Protein AF-A0A9D6HRS3-F1 (afdb_monomer_lite)

pLDDT: mean 89.1, std 8.34, range [41.69, 95.25]

Foldseek 3Di:
DLLLVLQPDDVLLVVCLVQDALVLDPDPLSSVSNNCSNPDDRDHLVVQCVVCVVPVVNNVVSVVSNVVCVVPDCSVVVSVVVSVVSNVVVLVVVLVVLVVQLVVCVVVVVPVSNVVSVVVNVVSVVVVVVVVPVD

Sequence (135 aa):
MILGLLFEGDDFTNDARDQVGPGDFRNPVIRGLVKSIFESPVMSVQQWMNRFGEDPEAVKMISLACAEVDGMTDKKRVFSDCLLVMKRSRLKSEREGIRSQIVHAEREGDRNRISQLLYDLTELNKREKETHEKK

Radius of gyration: 18.78 Å; chains: 1; bounding box: 49×23×48 Å

Secondary structure (DSSP, 8-state):
-HHHHHHH-HHHHHHHHTT--GGG--SHHHHHHHHHHHHSPP--HHHHHHHTTT-HHHHHHHHHHHHHHTT-S-HHHHHHHHHHHHHHHHHHHHHHHHHHHHHHHHHHT-HHHHHHHHHHHHHHHHHHHHHHH--

Structure (mmCIF, N/CA/C/O backbone):
data_AF-A0A9D6HRS3-F1
#
_entry.id   AF-A0A9D6HRS3-F1
#
loop_
_atom_site.group_PDB
_atom_site.id
_atom_site.type_symbol
_atom_site.label_atom_id
_atom_site.label_alt_id
_atom_site.label_comp_id
_atom_site.label_asym_id
_atom_site.label_entity_id
_atom_site.label_seq_id
_atom_site.pdbx_PDB_ins_code
_atom_site.Cartn_x
_atom_site.Cartn_y
_atom_site.Cartn_z
_atom_site.occupancy
_atom_site.B_iso_or_equiv
_atom_site.auth_seq_id
_atom_site.auth_comp_id
_atom_site.auth_asym_id
_atom_site.auth_atom_id
_atom_site.pdbx_PDB_model_num
ATOM 1 N N . MET A 1 1 ? 9.067 6.261 -4.602 1.00 80.38 1 MET A N 1
ATOM 2 C CA . MET A 1 1 ? 10.060 5.283 -4.119 1.00 80.38 1 MET A CA 1
ATOM 3 C C . MET A 1 1 ? 9.553 3.851 -4.253 1.00 80.38 1 MET A C 1
ATOM 5 O O . MET A 1 1 ? 10.005 3.178 -5.165 1.00 80.38 1 MET A O 1
ATOM 9 N N . ILE A 1 2 ? 8.571 3.387 -3.457 1.00 90.31 2 ILE A N 1
ATOM 10 C CA . ILE A 1 2 ? 8.073 1.995 -3.581 1.00 90.31 2 ILE A CA 1
ATOM 11 C C . ILE A 1 2 ? 7.542 1.667 -4.985 1.00 90.31 2 ILE A C 1
ATOM 13 O O . ILE A 1 2 ? 7.797 0.585 -5.489 1.00 90.31 2 ILE A O 1
ATOM 17 N N . LEU A 1 3 ? 6.881 2.622 -5.650 1.00 91.75 3 LEU A N 1
ATOM 18 C CA . LEU A 1 3 ? 6.351 2.435 -7.003 1.00 91.75 3 LEU A CA 1
ATOM 19 C C . LEU A 1 3 ? 7.446 2.073 -8.024 1.00 91.75 3 LEU A C 1
ATOM 21 O O . LEU A 1 3 ? 7.203 1.238 -8.882 1.00 91.75 3 LEU A O 1
ATOM 25 N N . GLY A 1 4 ? 8.647 2.647 -7.910 1.00 92.00 4 GLY A N 1
ATOM 26 C CA . GLY A 1 4 ? 9.765 2.323 -8.802 1.00 92.00 4 GLY A CA 1
ATOM 27 C C . GLY A 1 4 ? 10.266 0.900 -8.585 1.00 92.00 4 GLY A C 1
ATOM 28 O O . GLY A 1 4 ? 10.506 0.177 -9.542 1.00 92.00 4 GLY A O 1
ATOM 29 N N . LEU A 1 5 ? 10.321 0.467 -7.322 1.00 91.88 5 LEU A N 1
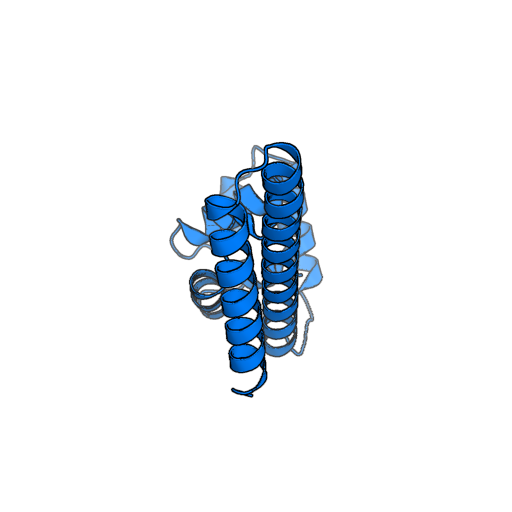ATOM 30 C CA . LEU A 1 5 ? 10.724 -0.892 -6.949 1.00 91.88 5 LEU A CA 1
ATOM 31 C C . LEU A 1 5 ? 9.735 -1.941 -7.475 1.00 91.88 5 LEU A C 1
ATOM 33 O O . LEU A 1 5 ? 10.154 -3.011 -7.898 1.00 91.88 5 LEU A O 1
ATOM 37 N N . LEU A 1 6 ? 8.438 -1.616 -7.521 1.00 92.19 6 LEU A N 1
ATOM 38 C CA . LEU A 1 6 ? 7.417 -2.478 -8.129 1.00 92.19 6 LEU A CA 1
ATOM 39 C C . LEU A 1 6 ? 7.582 -2.620 -9.652 1.00 92.19 6 LEU A C 1
ATOM 41 O O . LEU A 1 6 ? 7.150 -3.614 -10.222 1.00 92.19 6 LEU A O 1
ATOM 45 N N . PHE A 1 7 ? 8.201 -1.647 -10.321 1.00 90.00 7 PHE A N 1
ATOM 46 C CA . PHE A 1 7 ? 8.453 -1.721 -11.760 1.00 90.00 7 PHE A CA 1
ATOM 47 C C . PHE A 1 7 ? 9.754 -2.447 -12.132 1.00 90.00 7 PHE A C 1
ATOM 49 O O . PHE A 1 7 ? 9.916 -2.816 -13.293 1.00 90.00 7 PHE A O 1
ATOM 56 N N . GLU A 1 8 ? 10.679 -2.656 -11.188 1.00 82.44 8 GLU A N 1
ATOM 57 C CA . GLU A 1 8 ? 11.974 -3.290 -11.473 1.00 82.44 8 GLU A CA 1
ATOM 58 C C . GLU A 1 8 ? 11.934 -4.819 -11.544 1.00 82.44 8 GLU A C 1
ATOM 60 O O . GLU A 1 8 ? 12.814 -5.405 -12.174 1.00 82.44 8 GLU A O 1
ATOM 65 N N . GLY A 1 9 ? 10.945 -5.479 -10.932 1.00 72.94 9 GLY A N 1
ATOM 66 C CA . GLY A 1 9 ? 10.845 -6.932 -11.041 1.00 72.94 9 GLY A CA 1
ATOM 67 C C . GLY A 1 9 ? 9.863 -7.625 -10.102 1.00 72.94 9 GLY A C 1
ATOM 68 O O . GLY A 1 9 ? 9.191 -7.018 -9.261 1.00 72.94 9 GLY A O 1
ATOM 69 N N . ASP A 1 10 ? 9.809 -8.941 -10.284 1.00 79.44 10 ASP A N 1
ATOM 70 C CA . ASP A 1 10 ? 8.822 -9.859 -9.712 1.00 79.44 10 ASP A CA 1
ATOM 71 C C . ASP A 1 10 ? 8.935 -9.956 -8.203 1.00 79.44 10 ASP A C 1
ATOM 73 O O . ASP A 1 10 ? 7.912 -9.956 -7.526 1.00 79.44 10 ASP A O 1
ATOM 77 N N . ASP A 1 11 ? 10.159 -9.999 -7.675 1.00 85.75 11 ASP A N 1
ATOM 78 C CA . ASP A 1 11 ? 10.413 -10.211 -6.249 1.00 85.75 11 ASP A CA 1
ATOM 79 C C . ASP A 1 11 ? 9.717 -9.139 -5.400 1.00 85.75 11 ASP A C 1
ATOM 81 O O . ASP A 1 11 ? 8.938 -9.451 -4.502 1.00 85.75 11 ASP A O 1
ATOM 85 N N . PHE A 1 12 ? 9.908 -7.859 -5.739 1.00 90.62 12 PHE A N 1
ATOM 86 C CA . PHE A 1 12 ? 9.270 -6.755 -5.017 1.00 90.62 12 PHE A CA 1
ATOM 87 C C . PHE A 1 12 ? 7.759 -6.719 -5.225 1.00 90.62 12 PHE A C 1
ATOM 89 O O . PHE A 1 12 ? 7.014 -6.381 -4.306 1.00 90.62 12 PHE A O 1
ATOM 96 N N . THR A 1 13 ? 7.291 -7.051 -6.426 1.00 90.81 13 THR A N 1
ATOM 97 C CA . THR A 1 13 ? 5.857 -7.049 -6.725 1.00 90.81 13 THR A CA 1
ATOM 98 C C . THR A 1 13 ? 5.131 -8.154 -5.968 1.00 90.81 13 THR A C 1
ATOM 100 O O . THR A 1 13 ? 4.095 -7.889 -5.358 1.00 90.81 13 THR A O 1
ATOM 103 N N . ASN A 1 14 ? 5.679 -9.367 -5.963 1.00 89.00 14 ASN A N 1
ATOM 104 C CA . ASN A 1 14 ? 5.120 -10.514 -5.257 1.00 89.00 14 ASN A CA 1
ATOM 105 C C . ASN A 1 14 ? 5.129 -10.272 -3.745 1.00 89.00 14 ASN A C 1
ATOM 107 O O . ASN A 1 14 ? 4.076 -10.350 -3.115 1.00 89.00 14 ASN A O 1
ATOM 111 N N . ASP A 1 15 ? 6.263 -9.839 -3.187 1.00 90.06 15 ASP A N 1
ATOM 112 C CA . ASP A 1 15 ? 6.365 -9.528 -1.759 1.00 90.06 15 ASP A CA 1
ATOM 113 C C . ASP A 1 15 ? 5.408 -8.402 -1.336 1.00 90.06 15 ASP A C 1
ATOM 115 O O . ASP A 1 15 ? 4.889 -8.407 -0.215 1.00 90.06 15 ASP A O 1
ATOM 119 N N . ALA A 1 16 ? 5.177 -7.410 -2.204 1.00 92.00 16 ALA A N 1
ATOM 120 C CA . ALA A 1 16 ? 4.257 -6.316 -1.917 1.00 92.00 16 ALA A CA 1
ATOM 121 C C . ALA A 1 16 ? 2.796 -6.777 -1.929 1.00 92.00 16 ALA A C 1
ATOM 123 O O . ALA A 1 16 ? 2.044 -6.358 -1.047 1.00 92.00 16 ALA A O 1
ATOM 124 N N . ARG A 1 17 ? 2.400 -7.639 -2.879 1.00 90.19 17 ARG A N 1
ATOM 125 C CA . ARG A 1 17 ? 1.020 -8.149 -3.011 1.00 90.19 17 ARG A CA 1
ATOM 126 C C . ARG A 1 17 ? 0.524 -8.829 -1.733 1.00 90.19 17 ARG A C 1
ATOM 128 O O . ARG A 1 17 ? -0.635 -8.650 -1.370 1.00 90.19 17 ARG A O 1
ATOM 135 N N . ASP A 1 18 ? 1.403 -9.529 -1.020 1.00 88.62 18 ASP A N 1
ATOM 136 C CA . ASP A 1 18 ? 1.052 -10.235 0.221 1.00 88.62 18 ASP A CA 1
ATOM 137 C C . ASP A 1 18 ? 0.943 -9.312 1.448 1.00 88.62 18 ASP A C 1
ATOM 139 O O . ASP A 1 18 ? 0.452 -9.706 2.508 1.00 88.62 18 ASP A O 1
ATOM 143 N N . GLN A 1 19 ? 1.424 -8.070 1.347 1.00 89.38 19 GLN A N 1
ATOM 144 C CA . GLN A 1 19 ? 1.632 -7.197 2.505 1.00 89.38 19 GLN A CA 1
ATOM 145 C C . GLN A 1 19 ? 0.822 -5.900 2.450 1.00 89.38 19 GLN A C 1
ATOM 147 O O . GLN A 1 19 ? 0.411 -5.371 3.499 1.00 89.38 19 GLN A O 1
ATOM 152 N N . VAL A 1 20 ? 0.607 -5.379 1.244 1.00 91.06 20 VAL A N 1
ATOM 153 C CA . VAL A 1 20 ? -0.099 -4.128 0.974 1.00 91.06 20 VAL A CA 1
ATOM 154 C C . VAL A 1 20 ? -1.061 -4.298 -0.195 1.00 91.06 20 VAL A C 1
ATOM 156 O O . VAL A 1 20 ? -0.812 -5.049 -1.130 1.00 91.06 20 VAL A O 1
ATOM 159 N N . GLY A 1 21 ? -2.173 -3.573 -0.147 1.00 91.19 21 GLY A N 1
ATOM 160 C CA . GLY A 1 21 ? -3.144 -3.493 -1.229 1.00 91.19 21 GLY A CA 1
ATOM 161 C C . GLY A 1 21 ? -3.131 -2.120 -1.906 1.00 91.19 21 GLY A C 1
ATOM 162 O O . GLY A 1 21 ? -2.608 -1.150 -1.350 1.00 91.19 21 GLY A O 1
ATOM 163 N N . PRO A 1 22 ? -3.788 -1.968 -3.071 1.00 91.25 22 PRO A N 1
ATOM 164 C CA . PRO A 1 22 ? -3.922 -0.667 -3.730 1.00 91.25 22 PRO A CA 1
ATOM 165 C C . PRO A 1 22 ? -4.554 0.406 -2.821 1.00 91.25 22 PRO A C 1
ATOM 167 O O . PRO A 1 22 ? -4.218 1.587 -2.912 1.00 91.25 22 PRO A O 1
ATOM 170 N N . GLY A 1 23 ? -5.441 0.004 -1.902 1.00 89.44 23 GLY A N 1
ATOM 171 C CA . GLY A 1 23 ? -6.077 0.898 -0.927 1.00 89.44 23 GLY A CA 1
ATOM 172 C C . GLY A 1 23 ? -5.107 1.579 0.046 1.00 89.44 23 GLY A C 1
ATOM 173 O O . GLY A 1 23 ? -5.423 2.656 0.548 1.00 89.44 23 GLY A O 1
ATOM 174 N N . ASP A 1 24 ? -3.910 1.021 0.250 1.00 89.88 24 ASP A N 1
ATOM 175 C CA . ASP A 1 24 ? -2.879 1.616 1.108 1.00 89.88 24 ASP A CA 1
ATOM 176 C C . ASP A 1 24 ? -2.215 2.850 0.465 1.00 89.88 24 ASP A C 1
ATOM 178 O O . ASP A 1 24 ? -1.556 3.646 1.141 1.00 89.88 24 ASP A O 1
ATOM 182 N N . PHE A 1 25 ? -2.406 3.050 -0.844 1.00 90.56 25 PHE A N 1
ATOM 183 C CA . PHE A 1 25 ? -1.880 4.192 -1.586 1.00 90.56 25 PHE A CA 1
ATOM 184 C C . PHE A 1 25 ? -2.893 5.342 -1.601 1.00 90.56 25 PHE A C 1
ATOM 186 O O . PHE A 1 25 ? -4.018 5.218 -2.095 1.00 90.56 25 PHE A O 1
ATOM 193 N N . ARG A 1 26 ? -2.483 6.501 -1.067 1.00 87.06 26 ARG A N 1
ATOM 194 C CA . ARG A 1 26 ? -3.349 7.690 -0.944 1.00 87.06 26 ARG A CA 1
ATOM 195 C C . ARG A 1 26 ? -3.609 8.387 -2.278 1.00 87.06 26 ARG A C 1
ATOM 197 O O . ARG A 1 26 ? -4.721 8.851 -2.501 1.00 87.06 26 ARG A O 1
ATOM 204 N N . ASN A 1 27 ? -2.598 8.465 -3.144 1.00 89.38 27 ASN A N 1
ATOM 205 C CA . ASN A 1 27 ? -2.723 9.113 -4.448 1.00 89.38 27 ASN A CA 1
ATOM 206 C C . ASN A 1 27 ? -3.558 8.217 -5.399 1.00 89.38 27 ASN A C 1
ATOM 208 O O . ASN A 1 27 ? -3.180 7.059 -5.596 1.00 89.38 27 ASN A O 1
ATOM 212 N N . PRO A 1 28 ? -4.663 8.721 -5.988 1.00 89.50 28 PRO A N 1
ATOM 213 C CA . PRO A 1 28 ? -5.537 7.936 -6.866 1.00 89.50 28 PRO A CA 1
ATOM 214 C C . PRO A 1 28 ? -4.846 7.372 -8.113 1.00 89.50 28 PRO A C 1
ATOM 216 O O . PRO A 1 28 ? -5.101 6.226 -8.478 1.00 89.50 28 PRO A O 1
ATOM 219 N N . VAL A 1 29 ? -3.939 8.135 -8.728 1.00 90.50 29 VAL A N 1
ATOM 220 C CA . VAL A 1 29 ? -3.170 7.703 -9.905 1.00 90.50 29 VAL A CA 1
ATOM 221 C C . VAL A 1 29 ? -2.223 6.572 -9.520 1.00 90.50 29 VAL A C 1
ATOM 223 O O . VAL A 1 29 ? -2.226 5.518 -10.149 1.00 90.50 29 VAL A O 1
ATOM 226 N N . ILE A 1 30 ? -1.487 6.725 -8.411 1.00 92.38 30 ILE A N 1
ATOM 227 C CA . ILE A 1 30 ? -0.614 5.657 -7.891 1.00 92.38 30 ILE A CA 1
ATOM 228 C C . ILE A 1 30 ? -1.430 4.406 -7.563 1.00 92.38 30 ILE A C 1
ATOM 230 O O . ILE A 1 30 ? -1.004 3.299 -7.872 1.00 92.38 30 ILE A O 1
ATOM 234 N N . ARG A 1 31 ? -2.616 4.562 -6.971 1.00 93.62 31 ARG A N 1
ATOM 235 C CA . ARG A 1 31 ? -3.512 3.437 -6.691 1.00 93.62 31 ARG A CA 1
ATOM 236 C C . ARG A 1 31 ? -3.920 2.706 -7.971 1.00 93.62 31 ARG A C 1
ATOM 238 O O . ARG A 1 31 ? -3.916 1.478 -7.977 1.00 93.62 31 ARG A O 1
ATOM 245 N N . GLY A 1 32 ? -4.252 3.437 -9.035 1.00 92.50 32 GLY A N 1
ATOM 246 C CA . GLY A 1 32 ? -4.564 2.862 -10.347 1.00 92.50 32 GLY A CA 1
ATOM 247 C C . GLY A 1 32 ? -3.382 2.105 -10.958 1.00 92.50 32 GLY A C 1
ATOM 248 O O . GLY A 1 32 ? -3.548 0.980 -11.437 1.00 92.50 32 GLY A O 1
ATOM 249 N N . LEU A 1 33 ? -2.179 2.678 -10.860 1.00 93.44 33 LEU A N 1
ATOM 250 C CA . LEU A 1 33 ? -0.938 2.037 -11.297 1.00 93.44 33 LEU A CA 1
ATOM 251 C C . LEU A 1 33 ? -0.673 0.748 -10.516 1.00 93.44 33 LEU A C 1
ATOM 253 O O . LEU A 1 33 ? -0.537 -0.310 -11.119 1.00 93.44 33 LEU A O 1
ATOM 257 N N . VAL A 1 34 ? -0.676 0.804 -9.183 1.00 93.50 34 VAL A N 1
ATOM 258 C CA . VAL A 1 34 ? -0.426 -0.363 -8.322 1.00 93.50 34 VAL A CA 1
ATOM 259 C C . VAL A 1 34 ? -1.462 -1.454 -8.548 1.00 93.50 34 VAL A C 1
ATOM 261 O O . VAL A 1 34 ? -1.098 -2.620 -8.651 1.00 93.50 34 VAL A O 1
ATOM 264 N N . LYS A 1 35 ? -2.744 -1.091 -8.675 1.00 94.44 35 LYS A N 1
ATOM 265 C CA . LYS A 1 35 ? -3.796 -2.050 -9.022 1.00 94.44 35 LYS A CA 1
ATOM 266 C C . LYS A 1 35 ? -3.455 -2.773 -10.325 1.00 94.44 35 LYS A C 1
ATOM 268 O O . LYS A 1 35 ? -3.468 -3.998 -10.365 1.00 94.44 35 LYS A O 1
ATOM 273 N N . SER A 1 36 ? -3.071 -2.020 -11.353 1.00 93.25 36 SER A N 1
ATOM 274 C CA . SER A 1 36 ? -2.686 -2.597 -12.639 1.00 93.25 36 SER A CA 1
ATOM 275 C C . SER A 1 36 ? -1.465 -3.509 -12.507 1.00 93.25 36 SER A C 1
ATOM 277 O O . SER A 1 36 ? -1.494 -4.616 -13.038 1.00 93.25 36 SER A O 1
ATOM 279 N N . ILE A 1 37 ? -0.433 -3.095 -11.763 1.00 92.69 37 ILE A N 1
ATOM 280 C CA . ILE A 1 37 ? 0.772 -3.898 -11.492 1.00 92.69 37 ILE A CA 1
ATOM 281 C C . ILE A 1 37 ? 0.416 -5.202 -10.774 1.00 92.69 37 ILE A C 1
ATOM 283 O O . ILE A 1 37 ? 0.971 -6.252 -11.084 1.00 92.69 37 ILE A O 1
ATOM 287 N N . PHE A 1 38 ? -0.518 -5.166 -9.824 1.00 92.38 38 PHE A N 1
ATOM 288 C CA . PHE A 1 38 ? -0.913 -6.345 -9.056 1.00 92.38 38 PHE A CA 1
ATOM 289 C C . PHE A 1 38 ? -1.799 -7.320 -9.837 1.00 92.38 38 PHE A C 1
ATOM 291 O O . PHE A 1 38 ? -1.744 -8.520 -9.590 1.00 92.38 38 PHE A O 1
ATOM 298 N N . GLU A 1 39 ? -2.579 -6.826 -10.795 1.00 91.38 39 GLU A N 1
ATOM 299 C CA . GLU A 1 39 ? -3.488 -7.641 -11.611 1.00 91.38 39 GLU A CA 1
ATOM 300 C C . GLU A 1 39 ? -2.841 -8.161 -12.903 1.00 91.38 39 GLU A C 1
ATOM 302 O O . GLU A 1 39 ? -3.372 -9.066 -13.544 1.00 91.38 39 GLU A O 1
ATOM 307 N N . SER A 1 40 ? -1.706 -7.593 -13.307 1.00 88.88 40 SER A N 1
ATOM 308 C CA . SER A 1 40 ? -1.049 -7.940 -14.568 1.00 88.88 40 SER A CA 1
ATOM 309 C C . SER A 1 40 ? 0.060 -8.972 -14.368 1.00 88.88 40 SER A C 1
ATOM 311 O O . SER A 1 40 ? 0.639 -9.063 -13.275 1.00 88.88 40 SER A O 1
ATOM 313 N N . PRO A 1 41 ? 0.399 -9.738 -15.424 1.00 85.25 41 PRO A N 1
ATOM 314 C CA . PRO A 1 41 ? 1.679 -10.419 -15.459 1.00 85.25 41 PRO A CA 1
ATOM 315 C C . PRO A 1 41 ? 2.804 -9.390 -15.356 1.00 85.25 41 PRO A C 1
ATOM 317 O O . PRO A 1 41 ? 2.614 -8.188 -15.555 1.00 85.25 41 PRO A O 1
ATOM 320 N N . VAL A 1 42 ? 3.989 -9.889 -15.054 1.00 83.94 42 VAL A N 1
ATOM 321 C CA . VAL A 1 42 ? 5.195 -9.076 -14.987 1.00 83.94 42 VAL A CA 1
ATOM 322 C C . VAL A 1 42 ? 5.431 -8.433 -16.343 1.00 83.94 42 VAL A C 1
ATOM 324 O O . VAL A 1 42 ? 5.416 -9.096 -17.381 1.00 83.94 42 VAL A O 1
ATOM 327 N N . MET A 1 43 ? 5.634 -7.122 -16.319 1.00 88.19 43 MET A N 1
ATOM 328 C CA . MET A 1 43 ? 5.835 -6.300 -17.500 1.00 88.19 43 MET A CA 1
ATOM 329 C C . MET A 1 43 ? 7.022 -5.378 -17.262 1.00 88.19 43 MET A C 1
ATOM 331 O O . MET A 1 43 ? 7.216 -4.872 -16.156 1.00 88.19 43 MET A O 1
ATOM 335 N N . SER A 1 44 ? 7.795 -5.129 -18.315 1.00 89.00 44 SER A N 1
ATOM 336 C CA . SER A 1 44 ? 8.874 -4.149 -18.274 1.00 89.00 44 SER A CA 1
ATOM 337 C C . SER A 1 44 ? 8.321 -2.728 -18.149 1.00 89.00 44 SER A C 1
ATOM 339 O O . SER A 1 44 ? 7.192 -2.436 -18.554 1.00 89.00 44 SER A O 1
ATOM 341 N N . VAL A 1 45 ? 9.148 -1.803 -17.658 1.00 89.44 45 VAL A N 1
ATOM 342 C CA . VAL A 1 45 ? 8.818 -0.367 -17.595 1.00 89.44 45 VAL A CA 1
ATOM 343 C C . VAL A 1 45 ? 8.333 0.156 -18.950 1.00 89.44 45 VAL A C 1
ATOM 345 O O . VAL A 1 45 ? 7.343 0.877 -19.015 1.00 89.44 45 VAL A O 1
ATOM 348 N N . GLN A 1 46 ? 8.981 -0.239 -20.050 1.00 90.25 46 GLN A N 1
ATOM 349 C CA . GLN A 1 46 ? 8.585 0.188 -21.395 1.00 90.25 46 GLN A CA 1
ATOM 350 C C . GLN A 1 46 ? 7.168 -0.284 -21.752 1.00 90.25 46 GLN A C 1
ATOM 352 O O . GLN A 1 46 ? 6.389 0.471 -22.332 1.00 90.25 46 GLN A O 1
ATOM 357 N N . GLN A 1 47 ? 6.809 -1.515 -21.381 1.00 92.25 47 GLN A N 1
ATOM 358 C CA . GLN A 1 47 ? 5.460 -2.031 -21.601 1.00 92.25 47 GLN A CA 1
ATOM 359 C C . GLN A 1 47 ? 4.424 -1.287 -20.744 1.00 92.25 47 GLN A 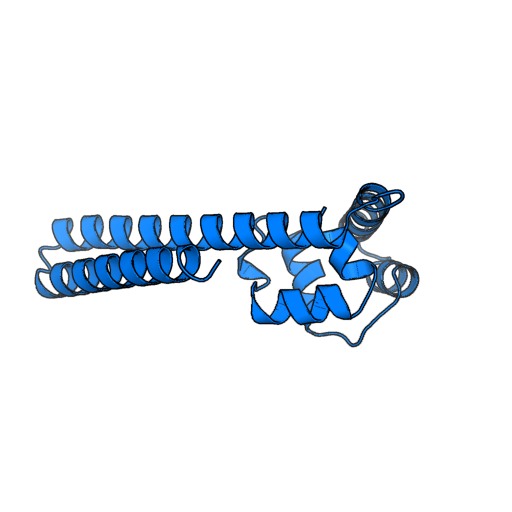C 1
ATOM 361 O O . GLN A 1 47 ? 3.326 -1.016 -21.227 1.00 92.25 47 GLN A O 1
ATOM 366 N N . TRP A 1 48 ? 4.776 -0.896 -19.514 1.00 92.06 48 TRP A N 1
ATOM 367 C CA . TRP A 1 48 ? 3.930 -0.044 -18.674 1.00 92.06 48 TRP A CA 1
ATOM 368 C C . TRP A 1 48 ? 3.729 1.351 -19.264 1.00 92.06 48 TRP A C 1
ATOM 370 O O . TRP A 1 48 ? 2.596 1.818 -19.350 1.00 92.06 48 TRP A O 1
ATOM 380 N N . MET A 1 49 ? 4.804 1.984 -19.731 1.00 91.81 49 MET A N 1
ATOM 381 C CA . MET A 1 49 ? 4.759 3.293 -20.389 1.00 91.81 49 MET A CA 1
ATOM 382 C C . MET A 1 49 ? 3.867 3.266 -21.633 1.00 91.81 49 MET A C 1
ATOM 384 O O . MET A 1 49 ? 3.053 4.163 -21.817 1.00 91.81 49 MET A O 1
ATOM 388 N N . ASN A 1 50 ? 3.958 2.208 -22.446 1.00 93.19 50 ASN A N 1
ATOM 389 C CA . ASN A 1 50 ? 3.093 2.036 -23.614 1.00 93.19 50 ASN A CA 1
ATOM 390 C C . ASN A 1 50 ? 1.627 1.826 -23.217 1.00 93.19 50 ASN A C 1
ATOM 392 O O . ASN A 1 50 ? 0.736 2.416 -23.821 1.00 93.19 50 ASN A O 1
ATOM 396 N N . ARG A 1 51 ? 1.366 1.010 -22.188 1.00 92.56 51 ARG A N 1
ATOM 397 C CA . ARG A 1 51 ? 0.005 0.739 -21.704 1.00 92.56 51 ARG A CA 1
ATOM 398 C C . ARG A 1 51 ? -0.698 1.994 -21.192 1.00 92.56 51 ARG A C 1
ATOM 400 O O . ARG A 1 51 ? -1.901 2.125 -21.376 1.00 92.56 51 ARG A O 1
ATOM 407 N N . PHE A 1 52 ? 0.046 2.887 -20.550 1.00 92.94 52 PHE A N 1
ATOM 408 C CA . PHE A 1 52 ? -0.466 4.153 -20.031 1.00 92.94 52 PHE A CA 1
ATOM 409 C C . PHE A 1 52 ? -0.192 5.337 -20.965 1.00 92.94 52 PHE A C 1
ATOM 411 O O . PHE A 1 52 ? -0.364 6.470 -20.544 1.00 92.94 52 PHE A O 1
ATOM 418 N N . GLY A 1 53 ? 0.207 5.110 -22.222 1.00 91.12 53 GLY A N 1
ATOM 419 C CA . GLY A 1 53 ? 0.681 6.170 -23.122 1.00 91.12 53 GLY A CA 1
ATOM 420 C C . GLY A 1 53 ? -0.314 7.311 -23.375 1.00 91.12 53 GLY A C 1
ATOM 421 O O . GLY A 1 53 ? 0.101 8.422 -23.690 1.00 91.12 53 GLY A O 1
ATOM 422 N N . GLU A 1 54 ? -1.612 7.056 -23.198 1.00 93.25 54 GLU A N 1
ATOM 423 C CA . GLU A 1 54 ? -2.686 8.052 -23.323 1.00 93.25 54 GLU A CA 1
ATOM 424 C C . GLU A 1 54 ? -2.976 8.823 -22.021 1.00 93.25 54 GLU A C 1
ATOM 426 O O . GLU A 1 54 ? -3.758 9.771 -22.033 1.00 93.25 54 GLU A O 1
ATOM 431 N N . ASP A 1 55 ? -2.341 8.447 -20.906 1.00 94.12 55 ASP A N 1
ATOM 432 C CA . ASP A 1 55 ? -2.423 9.108 -19.601 1.00 94.12 55 ASP A CA 1
ATOM 433 C C . ASP A 1 55 ? -1.064 9.761 -19.264 1.00 94.12 55 ASP A C 1
ATOM 435 O O . ASP A 1 55 ? -0.163 9.120 -18.704 1.00 94.12 55 ASP A O 1
ATOM 439 N N . PRO A 1 56 ? -0.887 11.059 -19.586 1.00 92.56 56 PRO A N 1
ATOM 440 C CA . PRO A 1 56 ? 0.369 11.764 -19.352 1.00 92.56 56 PRO A CA 1
ATOM 441 C C . PRO A 1 56 ? 0.769 11.816 -17.876 1.00 92.56 56 PRO A C 1
ATOM 443 O O . PRO A 1 56 ? 1.960 11.887 -17.562 1.00 92.56 56 PRO A O 1
ATOM 446 N N . GLU A 1 57 ? -0.203 11.798 -16.960 1.00 92.50 57 GLU A N 1
ATOM 447 C CA . GLU A 1 57 ? 0.068 11.829 -15.526 1.00 92.50 57 GLU A CA 1
ATOM 448 C C . GLU A 1 57 ? 0.612 10.478 -15.060 1.00 92.50 57 GLU A C 1
ATOM 450 O O . GLU A 1 57 ? 1.650 10.437 -14.396 1.00 92.50 57 GLU A O 1
ATOM 455 N N . ALA A 1 58 ? -0.006 9.371 -15.477 1.00 93.00 58 ALA A N 1
ATOM 456 C CA . ALA A 1 58 ? 0.501 8.029 -15.211 1.00 93.00 58 ALA A CA 1
ATOM 457 C C . ALA A 1 58 ? 1.915 7.827 -15.781 1.00 93.00 58 ALA A C 1
ATOM 459 O O . ALA A 1 58 ? 2.809 7.387 -15.059 1.00 93.00 58 ALA A O 1
ATOM 460 N N . VAL A 1 59 ? 2.153 8.220 -17.036 1.00 94.00 59 VAL A N 1
ATOM 461 C CA . VAL A 1 59 ? 3.470 8.141 -17.699 1.00 94.00 59 VAL A CA 1
ATOM 462 C C . VAL A 1 59 ? 4.528 8.948 -16.946 1.00 94.00 59 VAL A C 1
ATOM 464 O O . VAL A 1 59 ? 5.640 8.464 -16.697 1.00 94.00 59 VAL A O 1
ATOM 467 N N . LYS A 1 60 ? 4.184 10.169 -16.521 1.00 93.88 60 LYS A N 1
ATOM 468 C CA . LYS A 1 60 ? 5.059 11.000 -15.687 1.00 93.88 60 LYS A CA 1
ATOM 469 C C . LYS A 1 60 ? 5.368 10.316 -14.355 1.00 93.88 60 LYS A C 1
ATOM 471 O O . LYS A 1 60 ? 6.524 10.305 -13.938 1.00 93.88 60 LYS A O 1
ATOM 476 N N . MET A 1 61 ? 4.367 9.729 -13.700 1.00 93.12 61 MET A N 1
ATOM 477 C CA . MET A 1 61 ? 4.542 9.037 -12.421 1.00 93.12 61 MET A CA 1
ATOM 478 C C . MET A 1 61 ? 5.423 7.793 -12.546 1.00 93.12 61 MET A C 1
ATOM 480 O O . MET A 1 61 ? 6.285 7.585 -11.695 1.00 93.12 61 MET A O 1
ATOM 484 N N . ILE A 1 62 ? 5.260 7.003 -13.611 1.00 93.00 62 ILE A N 1
ATOM 485 C CA . ILE A 1 62 ? 6.125 5.852 -13.911 1.00 93.00 62 ILE A CA 1
ATOM 486 C C . ILE A 1 62 ? 7.570 6.323 -14.105 1.00 93.00 62 ILE A C 1
ATOM 488 O O . ILE A 1 62 ? 8.483 5.783 -13.482 1.00 93.00 62 ILE A O 1
ATOM 492 N N . SER A 1 63 ? 7.771 7.369 -14.910 1.00 92.31 63 SER A N 1
ATOM 493 C CA . SER A 1 63 ? 9.100 7.915 -15.207 1.00 92.31 63 SER A CA 1
ATOM 494 C C . SER A 1 63 ? 9.810 8.419 -13.948 1.00 92.31 63 SER A C 1
ATOM 496 O O . SER A 1 63 ? 10.958 8.056 -13.697 1.00 92.31 63 SER A O 1
ATOM 498 N N . LEU A 1 64 ? 9.115 9.212 -13.124 1.00 92.56 64 LEU A N 1
ATOM 499 C CA . LEU A 1 64 ? 9.643 9.710 -11.851 1.00 92.56 64 LEU A CA 1
ATOM 500 C C . LEU A 1 64 ? 9.974 8.560 -10.898 1.00 92.56 64 LEU A C 1
ATOM 502 O O . LEU A 1 64 ? 11.039 8.552 -10.291 1.00 92.56 64 LEU A O 1
ATOM 506 N N . ALA A 1 65 ? 9.089 7.569 -10.798 1.00 92.25 65 ALA A N 1
ATOM 507 C CA . ALA A 1 65 ? 9.293 6.427 -9.922 1.00 92.25 65 ALA A CA 1
ATOM 508 C C . ALA A 1 65 ? 10.525 5.601 -10.318 1.00 92.25 65 ALA A C 1
ATOM 510 O O . ALA A 1 65 ? 11.266 5.178 -9.435 1.00 92.25 65 ALA A O 1
ATOM 511 N N . CYS A 1 66 ? 10.761 5.404 -11.619 1.00 91.69 66 CYS A N 1
ATOM 512 C CA . CYS A 1 66 ? 11.951 4.713 -12.118 1.00 91.69 66 CYS A CA 1
ATOM 513 C C . CYS A 1 66 ? 13.226 5.522 -11.846 1.00 91.69 66 CYS A C 1
ATOM 515 O O . CYS A 1 66 ? 14.212 4.969 -11.370 1.00 91.69 66 CYS A O 1
ATOM 517 N N . ALA A 1 67 ? 13.192 6.838 -12.072 1.00 91.75 67 ALA A N 1
ATOM 518 C CA . ALA A 1 67 ? 14.330 7.714 -11.795 1.00 91.75 67 ALA A CA 1
ATOM 519 C C . ALA A 1 67 ? 14.711 7.744 -10.302 1.00 91.75 67 ALA A C 1
ATOM 521 O O . ALA A 1 67 ? 15.884 7.851 -9.969 1.00 91.75 67 ALA A O 1
ATOM 522 N N . GLU A 1 68 ? 13.740 7.622 -9.393 1.00 89.56 68 GLU A N 1
ATOM 523 C CA . GLU A 1 68 ? 13.990 7.590 -7.943 1.00 89.56 68 GLU A CA 1
ATOM 524 C C . GLU A 1 68 ? 14.698 6.319 -7.454 1.00 89.56 68 GLU A C 1
ATOM 526 O O . GLU A 1 68 ? 15.285 6.328 -6.370 1.00 89.56 68 GLU A O 1
ATOM 531 N N . VAL A 1 69 ? 14.594 5.214 -8.195 1.00 90.62 69 VAL A N 1
ATOM 532 C CA . VAL A 1 69 ? 15.222 3.931 -7.832 1.00 90.62 69 VAL A CA 1
ATOM 533 C C . VAL A 1 69 ? 16.486 3.648 -8.637 1.00 90.62 69 VAL A C 1
ATOM 535 O O . VAL A 1 69 ? 17.265 2.766 -8.261 1.00 90.62 69 VAL A O 1
ATOM 538 N N . ASP A 1 70 ? 16.719 4.416 -9.699 1.00 87.62 70 ASP A N 1
ATOM 539 C CA . ASP A 1 70 ? 17.954 4.361 -10.462 1.00 87.62 70 ASP A CA 1
ATOM 540 C C . ASP A 1 70 ? 19.146 4.779 -9.585 1.00 87.62 70 ASP A C 1
ATOM 542 O O . ASP A 1 70 ? 19.084 5.729 -8.804 1.00 87.62 70 ASP A O 1
ATOM 546 N N . GLY A 1 71 ? 20.227 4.005 -9.639 1.00 84.12 71 GLY A N 1
ATOM 547 C CA . GLY A 1 71 ? 21.391 4.188 -8.763 1.00 84.12 71 GLY A CA 1
ATOM 548 C C . GLY A 1 71 ? 21.176 3.853 -7.275 1.00 84.12 71 GLY A C 1
ATOM 549 O O . GLY A 1 71 ? 22.103 4.017 -6.478 1.00 84.12 71 GLY A O 1
ATOM 550 N N . MET A 1 72 ? 20.002 3.356 -6.866 1.00 90.31 72 MET A N 1
ATOM 551 C CA . MET A 1 72 ? 19.759 2.951 -5.478 1.00 90.31 72 MET A CA 1
ATOM 552 C C . MET A 1 72 ? 20.545 1.678 -5.129 1.00 90.31 72 MET A C 1
ATOM 554 O O . MET A 1 72 ? 20.362 0.628 -5.744 1.00 90.31 72 MET A O 1
ATOM 558 N N . THR A 1 73 ? 21.396 1.756 -4.105 1.00 87.12 73 THR A N 1
ATOM 559 C CA . THR A 1 73 ? 22.304 0.664 -3.713 1.00 87.12 73 THR A CA 1
ATOM 560 C C . THR A 1 73 ? 21.652 -0.398 -2.824 1.00 87.12 73 THR A C 1
ATOM 562 O O . THR A 1 73 ? 21.984 -1.573 -2.943 1.00 87.12 73 THR A O 1
ATOM 565 N N . ASP A 1 74 ? 20.705 -0.016 -1.961 1.00 90.62 74 ASP A N 1
ATOM 566 C CA . ASP A 1 74 ? 20.065 -0.914 -0.983 1.00 90.62 74 ASP A CA 1
ATOM 567 C C . ASP A 1 74 ? 18.538 -0.968 -1.160 1.00 90.62 74 ASP A C 1
ATOM 569 O O . ASP A 1 74 ? 17.743 -0.611 -0.286 1.00 90.62 74 ASP A O 1
ATOM 573 N N . LYS A 1 75 ? 18.119 -1.404 -2.351 1.00 91.50 75 LYS A N 1
ATOM 574 C CA . LYS A 1 75 ? 16.708 -1.468 -2.761 1.00 91.50 75 LYS A CA 1
ATOM 575 C C . LYS A 1 75 ? 15.857 -2.345 -1.842 1.00 91.50 75 LYS A C 1
ATOM 577 O O . LYS A 1 75 ? 14.721 -1.991 -1.541 1.00 91.50 75 LYS A O 1
ATOM 582 N N . LYS A 1 76 ? 16.413 -3.456 -1.341 1.00 91.81 76 LYS A N 1
ATOM 583 C CA . LYS A 1 76 ? 15.710 -4.375 -0.429 1.00 91.81 76 LYS A CA 1
ATOM 584 C C . LYS A 1 76 ? 15.401 -3.730 0.917 1.00 91.81 76 LYS A C 1
ATOM 586 O O . LYS A 1 76 ? 14.274 -3.854 1.400 1.00 91.81 76 LYS A O 1
ATOM 591 N N . ARG A 1 77 ? 16.359 -3.014 1.517 1.00 91.94 77 ARG A N 1
ATOM 592 C CA . ARG A 1 77 ? 16.098 -2.295 2.769 1.00 91.94 77 ARG A CA 1
ATOM 593 C C . ARG A 1 77 ? 15.060 -1.202 2.564 1.00 91.94 77 ARG A C 1
ATOM 595 O O . ARG A 1 77 ? 14.090 -1.137 3.311 1.00 91.94 77 ARG A O 1
ATOM 602 N N . VAL A 1 78 ? 15.225 -0.403 1.512 1.00 92.06 78 VAL A N 1
ATOM 603 C CA . VAL A 1 78 ? 14.297 0.686 1.181 1.00 92.06 78 VAL A CA 1
ATOM 604 C C . VAL A 1 78 ? 12.876 0.165 0.938 1.00 92.06 78 VAL A C 1
ATOM 606 O O . VAL A 1 78 ? 11.907 0.764 1.411 1.00 92.06 78 VAL A O 1
ATOM 609 N N . PHE A 1 79 ? 12.739 -0.966 0.246 1.00 93.12 79 PHE A N 1
ATOM 610 C CA . PHE A 1 79 ? 11.464 -1.654 0.061 1.00 93.12 79 PHE A CA 1
ATOM 611 C C . PHE A 1 79 ? 10.820 -2.042 1.398 1.00 93.12 79 PHE A C 1
ATOM 613 O O . PHE A 1 79 ? 9.670 -1.684 1.659 1.00 93.12 79 PHE A O 1
ATOM 620 N N . SER A 1 80 ? 11.576 -2.716 2.271 1.00 91.31 80 SER A N 1
ATOM 621 C CA . SER A 1 80 ? 11.109 -3.130 3.600 1.00 91.31 80 SER A CA 1
ATOM 622 C C . SER A 1 80 ? 10.665 -1.937 4.454 1.00 91.31 80 SER A C 1
ATOM 624 O O . SER A 1 80 ? 9.598 -1.970 5.074 1.00 91.31 80 SER A O 1
ATOM 626 N N . ASP A 1 81 ? 11.425 -0.841 4.415 1.00 91.62 81 ASP A N 1
ATOM 627 C CA . ASP A 1 81 ? 11.093 0.398 5.117 1.00 91.62 81 ASP A CA 1
ATOM 628 C C . ASP A 1 81 ? 9.789 1.012 4.585 1.00 91.62 81 ASP A C 1
ATOM 630 O O . ASP A 1 81 ? 8.929 1.419 5.373 1.00 91.62 81 ASP A O 1
ATOM 634 N N . CYS A 1 82 ? 9.585 1.018 3.262 1.00 91.94 82 CYS A N 1
ATOM 635 C CA . CYS A 1 82 ? 8.337 1.491 2.658 1.00 91.94 82 CYS A CA 1
ATOM 636 C C . CYS A 1 82 ? 7.137 0.659 3.114 1.00 91.94 82 CYS A C 1
ATOM 638 O O . CYS A 1 82 ? 6.128 1.219 3.549 1.00 91.94 82 CYS A O 1
ATOM 640 N N . LEU A 1 83 ? 7.248 -0.671 3.050 1.00 91.75 83 LEU A N 1
ATOM 641 C CA . LEU A 1 83 ? 6.183 -1.574 3.484 1.00 91.75 83 LEU A CA 1
ATOM 642 C C . LEU A 1 83 ? 5.847 -1.373 4.962 1.00 91.75 83 LEU A C 1
ATOM 644 O O . LEU A 1 83 ? 4.675 -1.326 5.337 1.00 91.75 83 LEU A O 1
ATOM 648 N N . LEU A 1 84 ? 6.859 -1.204 5.810 1.00 90.12 84 LEU A N 1
ATOM 649 C CA . LEU A 1 84 ? 6.674 -0.968 7.236 1.00 90.12 84 LEU A CA 1
ATOM 650 C C . LEU A 1 84 ? 5.955 0.362 7.508 1.00 90.12 84 LEU A C 1
ATOM 652 O O . LEU A 1 84 ? 5.050 0.413 8.345 1.00 90.12 84 LEU A O 1
ATOM 656 N N . VAL A 1 85 ? 6.309 1.426 6.785 1.00 90.94 85 VAL A N 1
ATOM 657 C CA . VAL A 1 85 ? 5.627 2.726 6.872 1.00 90.94 85 VAL A CA 1
ATOM 658 C C . VAL A 1 85 ? 4.167 2.607 6.435 1.00 90.94 85 VAL A C 1
ATOM 660 O O . VAL A 1 85 ? 3.280 3.119 7.122 1.00 90.94 85 VAL A O 1
ATOM 663 N N . MET A 1 86 ? 3.894 1.898 5.339 1.00 90.88 86 MET A N 1
ATOM 664 C CA . MET A 1 86 ? 2.533 1.684 4.842 1.00 90.88 86 MET A CA 1
ATOM 665 C C . MET A 1 86 ? 1.682 0.890 5.835 1.00 90.88 86 MET A C 1
ATOM 667 O O . MET A 1 86 ? 0.587 1.332 6.182 1.00 90.88 86 MET A O 1
ATOM 671 N N . LYS A 1 87 ? 2.210 -0.212 6.382 1.00 88.75 87 LYS A N 1
ATOM 672 C CA . LYS A 1 87 ? 1.533 -1.005 7.421 1.00 88.75 87 LYS A CA 1
ATOM 673 C C . LYS A 1 87 ? 1.203 -0.164 8.653 1.00 88.75 87 LYS A C 1
ATOM 675 O O . LYS A 1 87 ? 0.073 -0.198 9.133 1.00 88.75 87 LYS A O 1
ATOM 680 N N . ARG A 1 88 ? 2.154 0.645 9.132 1.00 88.62 88 ARG A N 1
ATOM 681 C CA . ARG A 1 88 ? 1.924 1.572 10.255 1.00 88.62 88 ARG A CA 1
ATOM 682 C C . ARG A 1 88 ? 0.852 2.609 9.934 1.00 88.62 88 ARG A C 1
ATOM 684 O O . ARG A 1 88 ? 0.019 2.904 10.788 1.00 88.62 88 ARG A O 1
ATOM 691 N N . SER A 1 89 ? 0.850 3.159 8.717 1.00 89.62 89 SER A N 1
ATOM 692 C CA . SER A 1 89 ? -0.194 4.099 8.298 1.00 89.62 89 SER A CA 1
ATOM 693 C C . SER A 1 89 ? -1.566 3.429 8.265 1.00 89.62 89 SER A C 1
ATOM 695 O O . SER A 1 89 ? -2.519 4.045 8.732 1.00 89.62 89 SER A O 1
ATOM 697 N N . ARG A 1 90 ? -1.674 2.198 7.750 1.00 88.88 90 ARG A N 1
ATOM 698 C CA . ARG A 1 90 ? -2.931 1.439 7.714 1.00 88.88 90 ARG A CA 1
ATOM 699 C C . ARG A 1 90 ? -3.469 1.192 9.123 1.00 88.88 90 ARG A C 1
ATOM 701 O O . ARG A 1 90 ? -4.589 1.597 9.414 1.00 88.88 90 ARG A O 1
ATOM 708 N N . LEU A 1 91 ? -2.644 0.653 10.023 1.00 88.69 91 LEU A N 1
ATOM 709 C CA . LEU A 1 91 ? -3.025 0.418 11.424 1.00 88.69 91 LEU A CA 1
ATOM 710 C C . LEU A 1 91 ? -3.464 1.707 12.128 1.00 88.69 91 LEU A C 1
ATOM 712 O O . LEU A 1 91 ? -4.457 1.727 12.855 1.00 88.69 91 LEU A O 1
ATOM 716 N N . LYS A 1 92 ? -2.751 2.814 11.885 1.00 90.06 92 LYS A N 1
ATOM 717 C CA . LYS A 1 92 ? -3.133 4.121 12.422 1.00 90.06 92 LYS A CA 1
ATOM 718 C C . LYS A 1 92 ? -4.511 4.554 11.914 1.00 90.06 92 LYS A C 1
ATOM 720 O O . LYS A 1 92 ? -5.328 4.979 12.728 1.00 90.06 92 LYS A O 1
ATOM 725 N N . SER A 1 93 ? -4.770 4.430 10.613 1.00 89.38 93 SER A N 1
ATOM 726 C CA . SER A 1 93 ? -6.061 4.777 10.013 1.00 89.38 93 SER A CA 1
ATOM 727 C C . SER A 1 93 ? -7.198 3.877 10.502 1.00 89.38 93 SER A C 1
ATOM 729 O O . SER A 1 93 ? -8.275 4.385 10.801 1.00 89.38 93 SER A O 1
ATOM 731 N N . GLU A 1 94 ? -6.965 2.574 10.666 1.00 90.69 94 GLU A N 1
ATOM 732 C CA . GLU A 1 94 ? -7.941 1.647 11.258 1.00 90.69 94 GLU A CA 1
ATOM 733 C C . GLU A 1 94 ? -8.282 2.045 12.699 1.00 90.69 94 GLU A C 1
ATOM 735 O O . GLU A 1 94 ? -9.453 2.155 13.063 1.00 90.69 94 GLU A O 1
ATOM 740 N N . ARG A 1 95 ? -7.265 2.361 13.508 1.00 91.75 95 ARG A N 1
ATOM 741 C CA . ARG A 1 95 ? -7.447 2.814 14.891 1.00 91.75 95 ARG A CA 1
ATOM 742 C C . ARG A 1 95 ? -8.235 4.117 14.979 1.00 91.75 95 ARG A C 1
ATOM 744 O O . ARG A 1 95 ? -9.092 4.263 15.850 1.00 91.75 95 ARG A O 1
ATOM 751 N N . GLU A 1 96 ? -7.927 5.077 14.116 1.00 92.94 96 GLU A N 1
ATOM 752 C CA . GLU A 1 96 ? -8.669 6.337 14.026 1.00 92.94 96 GLU A CA 1
ATOM 753 C C . GLU A 1 96 ? -10.122 6.082 13.607 1.00 92.94 96 GLU A C 1
ATOM 755 O O . GLU A 1 96 ? -11.032 6.611 14.241 1.00 92.94 96 GLU A O 1
ATOM 760 N N . GLY A 1 97 ? -10.352 5.186 12.642 1.00 93.12 97 GLY A N 1
ATOM 761 C CA . GLY A 1 97 ? -11.688 4.774 12.215 1.00 93.12 97 GLY A CA 1
ATOM 762 C C . GLY A 1 97 ? -12.516 4.137 13.334 1.00 93.12 97 GLY A C 1
ATOM 763 O O . GLY A 1 97 ? -13.675 4.507 13.519 1.00 93.12 97 GLY A O 1
ATOM 764 N N . ILE A 1 98 ? -11.930 3.229 14.120 1.00 93.19 98 ILE A N 1
ATOM 765 C CA . ILE A 1 98 ? -12.609 2.618 15.275 1.00 93.19 98 ILE A CA 1
ATOM 766 C C . ILE A 1 98 ? -12.936 3.682 16.329 1.00 93.19 98 ILE A C 1
ATOM 768 O O . ILE A 1 98 ? -14.058 3.730 16.827 1.00 93.19 98 ILE A O 1
ATOM 772 N N . ARG A 1 99 ? -11.999 4.590 16.634 1.00 92.88 99 ARG A N 1
ATOM 773 C CA . ARG A 1 99 ? -12.242 5.691 17.585 1.00 92.88 99 ARG A CA 1
ATOM 774 C C . ARG A 1 99 ? -13.376 6.606 17.133 1.00 92.88 99 ARG A C 1
ATOM 776 O O . ARG A 1 99 ? -14.222 6.959 17.947 1.00 92.88 99 ARG A O 1
ATOM 783 N N . SER A 1 100 ? -13.428 6.960 15.851 1.00 94.19 100 SER A N 1
ATOM 784 C CA . SER A 1 100 ? -14.533 7.749 15.300 1.00 94.19 100 SER A CA 1
ATOM 785 C C . SER A 1 100 ? -15.875 7.024 15.419 1.00 94.19 100 SER A C 1
ATOM 787 O O . SER A 1 100 ? -16.872 7.655 15.762 1.00 94.19 100 SER A O 1
ATOM 789 N N . GLN A 1 101 ? -15.903 5.706 15.200 1.00 93.50 101 GLN A N 1
ATOM 790 C CA . GLN A 1 101 ? -17.114 4.901 15.387 1.00 93.50 101 GLN A CA 1
ATOM 791 C C . GLN A 1 101 ? -17.545 4.816 16.856 1.00 93.50 101 GLN A C 1
ATOM 793 O O . GLN A 1 101 ? -18.742 4.847 17.124 1.00 93.50 101 GLN A O 1
ATOM 798 N N . ILE A 1 102 ? -16.602 4.760 17.805 1.00 92.94 102 ILE A N 1
ATOM 799 C CA . ILE A 1 102 ? -16.913 4.789 19.244 1.00 92.94 102 ILE A CA 1
ATOM 800 C C . ILE A 1 102 ? -17.599 6.106 19.600 1.00 92.94 102 ILE A C 1
ATOM 802 O O . ILE A 1 102 ? -18.679 6.083 20.178 1.00 92.94 102 ILE A O 1
ATOM 806 N N . VAL A 1 103 ? -17.033 7.242 19.179 1.00 94.62 103 VAL A N 1
ATOM 807 C CA . VAL A 1 103 ? -17.627 8.569 19.426 1.00 94.62 103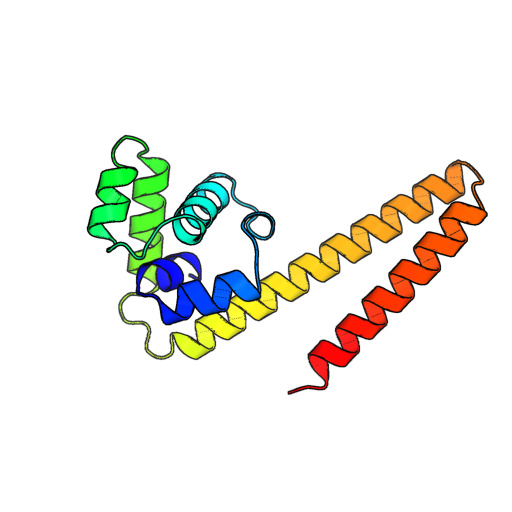 VAL A CA 1
ATOM 808 C C . VAL A 1 103 ? -19.036 8.673 18.830 1.00 94.62 103 VAL A C 1
ATOM 810 O O . VAL A 1 103 ? -19.908 9.312 19.414 1.00 94.62 103 VAL A O 1
ATOM 813 N N . HIS A 1 104 ? -19.280 8.055 17.672 1.00 93.50 104 HIS A N 1
ATOM 814 C CA . HIS A 1 104 ? -20.615 8.011 17.075 1.00 93.50 104 HIS A CA 1
ATOM 815 C C . HIS A 1 104 ? -21.588 7.170 17.910 1.00 93.50 104 HIS A C 1
ATOM 817 O O . HIS A 1 104 ? -22.652 7.658 18.282 1.00 93.50 104 HIS A O 1
ATOM 823 N N . ALA A 1 105 ? -21.195 5.949 18.277 1.00 93.75 105 ALA A N 1
ATOM 824 C CA . ALA A 1 105 ? -22.016 5.051 19.083 1.00 93.75 105 ALA A CA 1
ATOM 825 C C . ALA A 1 105 ? -22.303 5.616 20.490 1.00 93.75 105 ALA A C 1
ATOM 827 O O . ALA A 1 105 ? -23.396 5.429 21.019 1.00 93.75 105 ALA A O 1
ATOM 828 N N . GLU A 1 106 ? -21.362 6.365 21.077 1.00 92.81 106 GLU A N 1
ATOM 829 C CA . GLU A 1 106 ? -21.555 7.109 22.331 1.00 92.81 106 GLU A CA 1
ATOM 830 C C . GLU A 1 106 ? -22.642 8.178 22.209 1.00 92.81 106 GLU A C 1
ATOM 832 O O . GLU A 1 106 ? -23.472 8.311 23.108 1.00 92.81 106 GLU A O 1
ATOM 837 N N . ARG A 1 107 ? -22.676 8.912 21.089 1.00 94.69 107 ARG A N 1
ATOM 838 C CA . ARG A 1 107 ? -23.723 9.912 20.821 1.00 94.69 107 ARG A CA 1
ATOM 839 C C . ARG A 1 107 ? -25.097 9.276 20.634 1.00 94.69 107 ARG A C 1
ATOM 841 O O . ARG A 1 107 ? -26.094 9.881 21.010 1.00 94.69 107 ARG A O 1
ATOM 848 N N . GLU A 1 108 ? -25.141 8.075 20.069 1.00 95.25 108 GLU A N 1
ATOM 849 C CA . GLU A 1 108 ? -26.374 7.312 19.841 1.00 95.25 108 GLU A CA 1
ATOM 850 C C . GLU A 1 108 ? -26.821 6.500 21.069 1.00 95.25 108 GLU A C 1
ATOM 852 O O . GLU A 1 108 ? -27.941 5.997 21.104 1.00 95.25 108 GLU A O 1
ATOM 857 N N . GLY A 1 109 ? -25.967 6.376 22.091 1.00 93.81 109 GLY A N 1
ATOM 858 C CA . GLY A 1 109 ? -26.241 5.579 23.286 1.00 93.81 109 GLY A CA 1
ATOM 859 C C . GLY A 1 109 ? -26.193 4.061 23.061 1.00 93.81 109 GLY A C 1
ATOM 860 O O . GLY A 1 109 ? -26.651 3.308 23.925 1.00 93.81 109 GLY A O 1
ATOM 861 N N . ASP A 1 110 ? -25.629 3.591 21.942 1.00 95.00 110 ASP A N 1
ATOM 862 C CA . ASP A 1 110 ? -25.536 2.166 21.6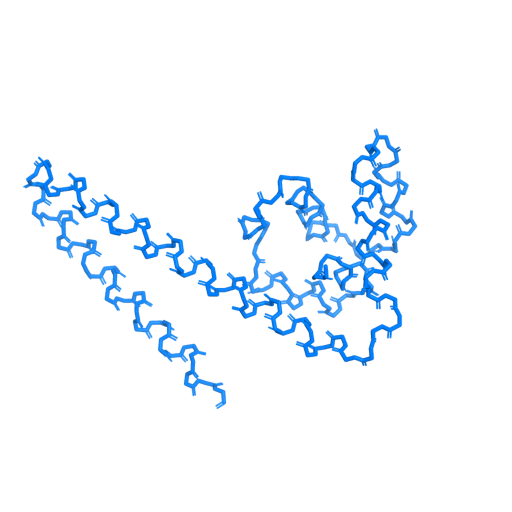10 1.00 95.00 110 ASP A CA 1
ATOM 863 C C . ASP A 1 110 ? -24.386 1.491 22.375 1.00 95.00 110 ASP A C 1
ATOM 865 O O . ASP A 1 110 ? -23.260 1.323 21.896 1.00 95.00 110 ASP A O 1
ATOM 869 N N . ARG A 1 111 ? -24.690 1.078 23.608 1.00 90.75 111 ARG A N 1
ATOM 870 C CA . ARG A 1 111 ? -23.734 0.406 24.501 1.00 90.75 111 ARG A CA 1
ATOM 871 C C . ARG A 1 111 ? -23.186 -0.899 23.927 1.00 90.75 111 ARG A C 1
ATOM 873 O O . ARG A 1 111 ? -22.016 -1.197 24.154 1.00 90.75 111 ARG A O 1
ATOM 880 N N . ASN A 1 112 ? -23.990 -1.651 23.174 1.00 92.50 112 ASN A N 1
ATOM 881 C CA . ASN A 1 112 ? -23.546 -2.911 22.578 1.00 92.50 112 ASN A CA 1
ATOM 882 C C . ASN A 1 112 ? -22.491 -2.646 21.501 1.00 92.50 112 ASN A C 1
ATOM 884 O O . ASN A 1 112 ? -21.447 -3.303 21.471 1.00 92.50 112 ASN A O 1
ATOM 888 N N . ARG A 1 113 ? -22.723 -1.635 20.656 1.00 91.56 113 ARG A N 1
ATOM 889 C CA . ARG A 1 113 ? -21.763 -1.232 19.628 1.00 91.56 113 ARG A CA 1
ATOM 890 C C . ARG A 1 113 ? -20.469 -0.689 20.229 1.00 91.56 113 ARG A C 1
ATOM 892 O O . ARG A 1 113 ? -19.398 -1.040 19.741 1.00 91.56 113 ARG A O 1
ATOM 899 N N . ILE A 1 114 ? -20.546 0.101 21.302 1.00 92.00 114 ILE A N 1
ATOM 900 C CA . ILE A 1 114 ? -19.360 0.605 22.017 1.00 92.00 114 ILE A CA 1
ATOM 901 C C . ILE A 1 114 ? -18.509 -0.554 22.548 1.00 92.00 114 ILE A C 1
ATOM 903 O O . ILE A 1 114 ? -17.303 -0.585 22.302 1.00 92.00 114 ILE A O 1
ATOM 907 N N . SER A 1 115 ? -19.118 -1.526 23.238 1.00 92.38 115 SER A N 1
ATOM 908 C CA . SER A 1 115 ? -18.392 -2.685 23.771 1.00 92.38 115 SER A CA 1
ATOM 909 C C . SER A 1 115 ? -17.694 -3.489 22.673 1.00 92.38 115 SER A C 1
ATOM 911 O O . SER A 1 115 ? -16.529 -3.853 22.843 1.00 92.38 115 SER A O 1
ATOM 913 N N . GLN A 1 116 ? -18.357 -3.703 21.531 1.00 94.31 116 GLN A N 1
ATOM 914 C CA . GLN A 1 116 ? -17.745 -4.379 20.385 1.00 94.31 116 GLN A CA 1
ATOM 915 C C . GLN A 1 116 ? -16.543 -3.597 19.836 1.00 94.31 116 GLN A C 1
ATOM 917 O O . GLN A 1 116 ? -15.474 -4.164 19.635 1.00 94.31 116 GLN A O 1
ATOM 922 N N . LEU A 1 117 ? -16.683 -2.285 19.644 1.00 92.88 117 LEU A N 1
ATOM 923 C CA . LEU A 1 117 ? -15.612 -1.450 19.094 1.00 92.88 117 LEU A CA 1
ATOM 924 C C . LEU A 1 117 ? -14.400 -1.340 20.033 1.00 92.88 117 LEU A C 1
ATOM 926 O O . LEU A 1 117 ? -13.264 -1.260 19.568 1.00 92.88 117 LEU A O 1
ATOM 930 N N . LEU A 1 118 ? -14.615 -1.354 21.352 1.00 92.12 118 LEU A N 1
ATOM 931 C CA . LEU A 1 118 ? -13.528 -1.397 22.337 1.00 92.12 118 LEU A CA 1
ATOM 932 C C . LEU A 1 118 ? -12.773 -2.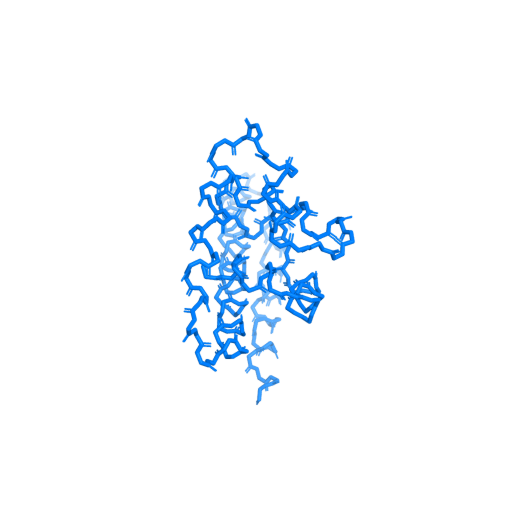732 22.298 1.00 92.12 118 LEU A C 1
ATOM 934 O O . LEU A 1 118 ? -11.542 -2.745 22.417 1.00 92.12 118 LEU A O 1
ATOM 938 N N . TYR A 1 119 ? -13.491 -3.841 22.106 1.00 93.94 119 TYR A N 1
ATOM 939 C CA . TYR A 1 119 ? -12.881 -5.150 21.886 1.00 93.94 119 TYR A CA 1
ATOM 940 C C . TYR A 1 119 ? -12.035 -5.154 20.606 1.00 93.94 119 TYR A C 1
ATOM 942 O O . TYR A 1 119 ? -10.848 -5.476 20.665 1.00 93.94 119 TYR A O 1
ATOM 950 N N . ASP A 1 120 ? -12.594 -4.684 19.487 1.00 91.44 120 ASP A N 1
ATOM 951 C CA . ASP A 1 120 ? -11.893 -4.600 18.199 1.00 91.44 120 ASP A CA 1
ATOM 952 C C . ASP A 1 120 ? -10.629 -3.726 18.299 1.00 91.44 120 ASP A C 1
ATOM 954 O O . ASP A 1 120 ? -9.566 -4.087 17.791 1.00 91.44 120 ASP A O 1
ATOM 958 N N . LEU A 1 121 ? -10.703 -2.599 19.022 1.00 91.25 121 LEU A N 1
ATOM 959 C CA . LEU A 1 121 ? -9.551 -1.735 19.293 1.00 91.25 121 LEU A CA 1
ATOM 960 C C . LEU A 1 121 ? -8.457 -2.451 20.102 1.00 91.25 121 LEU A C 1
ATOM 962 O O . LEU A 1 121 ? -7.266 -2.225 19.881 1.00 91.25 121 LEU A O 1
ATOM 966 N N . THR A 1 122 ? -8.849 -3.296 21.055 1.00 91.56 122 THR A N 1
ATOM 967 C CA . THR A 1 122 ? -7.916 -4.039 21.911 1.00 91.56 122 THR A CA 1
ATOM 968 C C . THR A 1 122 ? -7.214 -5.137 21.119 1.00 91.56 122 THR A C 1
ATOM 970 O O . THR A 1 122 ? -5.987 -5.247 21.179 1.00 91.56 122 THR A O 1
ATOM 973 N N . GLU A 1 123 ? -7.967 -5.883 20.312 1.00 91.38 123 GLU A N 1
ATOM 974 C CA . GLU A 1 123 ? -7.434 -6.884 19.386 1.00 91.38 123 GLU A CA 1
ATOM 975 C C . GLU A 1 123 ? -6.480 -6.259 18.359 1.00 91.38 123 GLU A C 1
ATOM 977 O O . GLU A 1 123 ? -5.392 -6.789 18.120 1.00 91.38 123 GLU A O 1
ATOM 982 N N . LEU A 1 124 ? -6.818 -5.086 17.811 1.00 89.81 124 LEU A N 1
ATOM 983 C CA . LEU A 1 124 ? -5.945 -4.362 16.884 1.00 89.81 124 LEU A CA 1
ATOM 984 C C . LEU A 1 124 ? -4.598 -3.994 17.530 1.00 89.81 124 LEU A C 1
ATOM 986 O O . LEU A 1 124 ? -3.542 -4.244 16.947 1.00 89.81 124 LEU A O 1
ATOM 990 N N . ASN A 1 125 ? -4.617 -3.466 18.759 1.00 87.31 125 ASN A N 1
ATOM 991 C CA . ASN A 1 125 ? -3.392 -3.124 19.493 1.00 87.31 125 ASN A CA 1
ATOM 992 C C . ASN A 1 125 ? -2.546 -4.366 19.828 1.00 87.31 125 ASN A C 1
ATOM 994 O O . ASN A 1 125 ? -1.318 -4.283 19.884 1.00 87.31 125 ASN A O 1
ATOM 998 N N . LYS A 1 126 ? -3.182 -5.519 20.066 1.00 87.31 126 LYS A N 1
ATOM 999 C CA . LYS A 1 126 ? -2.481 -6.785 20.318 1.00 87.31 126 LYS A CA 1
ATOM 1000 C C . LYS A 1 126 ? -1.750 -7.271 19.063 1.00 87.31 126 LYS A C 1
ATOM 1002 O O . LYS A 1 126 ? -0.556 -7.555 19.132 1.00 87.31 126 LYS A O 1
ATOM 1007 N N . ARG A 1 127 ? -2.424 -7.263 17.907 1.00 81.69 127 ARG A N 1
ATOM 1008 C CA . ARG A 1 127 ? -1.821 -7.616 16.607 1.00 81.69 127 ARG A CA 1
ATOM 1009 C C . ARG A 1 127 ? -0.640 -6.710 16.248 1.00 81.69 127 ARG A C 1
ATOM 1011 O O . ARG A 1 127 ? 0.357 -7.186 15.704 1.00 81.69 127 ARG A O 1
ATOM 1018 N N . GLU A 1 128 ? -0.720 -5.418 16.570 1.00 79.88 128 GLU A N 1
ATOM 1019 C CA . GLU A 1 128 ? 0.382 -4.467 16.356 1.00 79.88 128 GLU A CA 1
ATOM 1020 C C . GLU A 1 128 ? 1.631 -4.849 17.170 1.00 79.88 128 GLU A C 1
ATOM 1022 O O . GLU A 1 128 ? 2.736 -4.867 16.623 1.00 79.88 128 GLU A O 1
ATOM 1027 N N . LYS A 1 129 ? 1.465 -5.222 18.446 1.00 77.25 129 LYS A N 1
ATOM 1028 C CA . LYS A 1 129 ? 2.578 -5.665 19.304 1.00 77.25 129 LYS A CA 1
ATOM 1029 C C . LYS A 1 129 ? 3.228 -6.951 18.793 1.00 77.25 129 LYS A C 1
ATOM 1031 O O . LYS A 1 129 ? 4.445 -6.994 18.642 1.00 77.25 129 LYS A O 1
ATOM 1036 N N . GLU A 1 130 ? 2.428 -7.948 18.424 1.00 74.88 130 GLU A N 1
ATOM 1037 C CA . GLU A 1 130 ? 2.928 -9.225 17.889 1.00 74.88 130 GLU A CA 1
ATOM 1038 C C . GLU A 1 130 ? 3.686 -9.052 16.560 1.00 74.88 130 GLU A C 1
ATOM 1040 O O . GLU A 1 130 ? 4.654 -9.760 16.285 1.00 74.88 130 GLU A O 1
ATOM 1045 N N . THR A 1 131 ? 3.286 -8.074 15.740 1.00 65.94 131 THR A N 1
ATOM 1046 C CA . THR A 1 131 ? 3.976 -7.739 14.482 1.00 65.94 131 THR A CA 1
ATOM 1047 C C . THR A 1 131 ? 5.321 -7.038 14.730 1.00 65.94 131 THR A C 1
ATOM 1049 O O . THR A 1 131 ? 6.216 -7.097 13.886 1.00 65.94 131 THR A O 1
ATOM 1052 N N . HIS A 1 132 ? 5.486 -6.385 15.883 1.00 59.31 132 HIS A N 1
ATOM 1053 C CA . HIS A 1 132 ? 6.728 -5.726 16.286 1.00 59.31 132 HIS A CA 1
ATOM 1054 C C . HIS A 1 132 ? 7.714 -6.647 17.022 1.00 59.31 132 HIS A C 1
ATOM 1056 O O . HIS A 1 132 ? 8.913 -6.389 16.948 1.00 59.31 132 HIS A O 1
ATOM 1062 N N . GLU A 1 133 ? 7.239 -7.717 17.666 1.00 49.0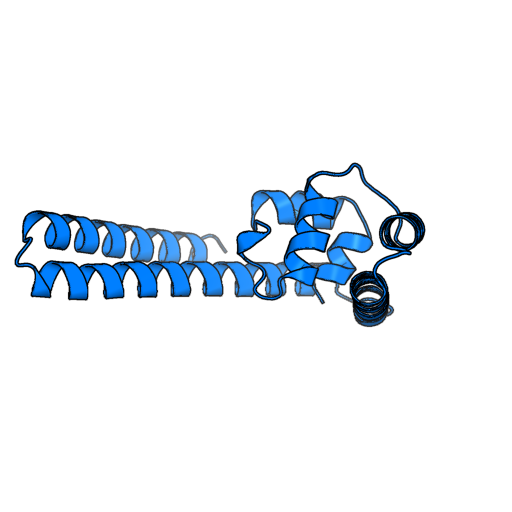3 133 GLU A N 1
ATOM 1063 C CA . GLU A 1 133 ? 8.066 -8.663 18.438 1.00 49.03 133 GLU A CA 1
ATOM 1064 C C . GLU A 1 133 ? 8.655 -9.821 17.610 1.00 49.03 133 GLU A C 1
ATOM 1066 O O . GLU A 1 133 ? 9.610 -10.454 18.045 1.00 49.03 133 GLU A O 1
ATOM 1071 N N . LYS A 1 134 ? 8.154 -10.091 16.396 1.00 44.50 134 LYS A N 1
ATOM 1072 C CA . LYS A 1 134 ? 8.703 -11.126 15.489 1.00 44.50 134 LYS A CA 1
ATOM 1073 C C . LYS A 1 134 ? 9.911 -10.662 14.648 1.00 44.50 134 LYS A C 1
ATOM 1075 O O . LYS A 1 134 ? 10.094 -11.153 13.535 1.00 44.50 134 LYS A O 1
ATOM 1080 N N . LYS A 1 135 ? 10.697 -9.699 15.138 1.00 41.69 135 LYS A N 1
ATOM 1081 C CA . LYS A 1 135 ? 11.932 -9.224 14.489 1.00 41.69 135 LYS A CA 1
ATOM 1082 C C . LYS A 1 135 ? 13.175 -9.776 15.165 1.00 41.69 135 LYS A C 1
ATOM 1084 O O . LYS A 1 135 ? 13.205 -9.757 16.412 1.00 41.69 135 LYS A O 1
#